Protein AF-A0A0F7KPY9-F1 (afdb_monomer_lite)

Foldseek 3Di:
DDDDDDDPPPDDDPPPPPPPPPPDPPDPPAAPEEAAQAADAANDGDHPPDDHPHDHHRYGYD

Secondary structure (DSSP, 8-state):
-----------------------SSS-SS--SEEESSSEEEBTEEE-TTSPP-S-B-SEEE-

pLDDT: mean 76.15, std 19.08, range [45.12, 97.44]

Structure (mmCIF, N/CA/C/O backbone):
data_AF-A0A0F7KPY9-F1
#
_entry.id   AF-A0A0F7KPY9-F1
#
loop_
_atom_site.group_PDB
_atom_site.id
_atom_site.type_symbol
_atom_site.label_atom_id
_atom_site.label_alt_id
_atom_site.label_comp_id
_atom_site.label_asym_id
_atom_site.label_entity_id
_atom_site.label_seq_id
_atom_site.pdbx_PDB_ins_code
_atom_site.Cartn_x
_atom_site.Cartn_y
_atom_site.Cartn_z
_atom_site.occupancy
_atom_site.B_iso_or_equiv
_atom_site.auth_seq_id
_atom_site.auth_comp_id
_atom_site.auth_asym_id
_atom_site.auth_atom_id
_atom_site.pdbx_PDB_model_num
AT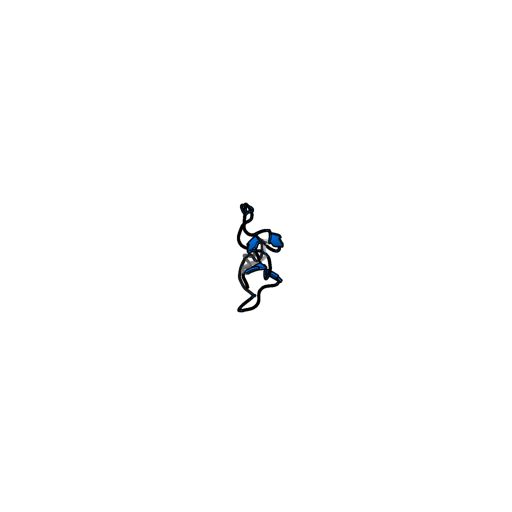OM 1 N N . MET A 1 1 ? 58.399 -37.885 -12.463 1.00 49.88 1 MET A N 1
ATOM 2 C CA . MET A 1 1 ? 58.953 -36.625 -11.922 1.00 49.88 1 MET A CA 1
ATOM 3 C C . MET A 1 1 ? 57.966 -35.504 -12.217 1.00 49.88 1 MET A C 1
ATOM 5 O O . MET A 1 1 ? 57.587 -35.394 -13.373 1.00 49.88 1 MET A O 1
ATOM 9 N N . LYS A 1 2 ? 57.624 -34.700 -11.193 1.00 45.12 2 LYS A N 1
ATOM 10 C CA . LYS A 1 2 ? 56.874 -33.420 -11.233 1.00 45.12 2 LYS A CA 1
ATOM 11 C C . LYS A 1 2 ? 55.340 -33.556 -11.361 1.00 45.12 2 LYS A C 1
ATOM 13 O O . LYS A 1 2 ? 54.821 -33.631 -12.460 1.00 45.12 2 LYS A O 1
ATOM 18 N N . THR A 1 3 ? 54.600 -33.871 -10.295 1.00 55.19 3 THR A N 1
ATOM 19 C CA . THR A 1 3 ? 54.000 -32.953 -9.289 1.00 55.19 3 THR A CA 1
ATOM 20 C C . THR A 1 3 ? 53.176 -31.787 -9.851 1.00 55.19 3 THR A C 1
ATOM 22 O O . THR A 1 3 ? 53.722 -30.726 -10.137 1.00 55.19 3 THR A O 1
ATOM 25 N N . THR A 1 4 ? 51.856 -31.959 -9.844 1.00 59.69 4 THR A N 1
ATOM 26 C CA . THR A 1 4 ? 50.831 -30.911 -9.687 1.00 59.69 4 THR A CA 1
ATOM 27 C C . THR A 1 4 ? 49.729 -31.548 -8.815 1.00 59.69 4 THR A C 1
ATOM 29 O O . THR A 1 4 ? 48.878 -32.270 -9.308 1.00 59.69 4 THR A O 1
ATOM 32 N N . LEU A 1 5 ? 49.793 -31.596 -7.479 1.00 56.00 5 LEU A N 1
ATOM 33 C CA . LEU A 1 5 ? 49.688 -30.485 -6.526 1.00 56.00 5 LEU A CA 1
ATOM 34 C C . LEU A 1 5 ? 48.905 -29.294 -7.087 1.00 56.00 5 LEU A C 1
ATOM 36 O O . LEU A 1 5 ? 49.504 -28.351 -7.585 1.00 56.00 5 LEU A O 1
ATOM 40 N N . ALA A 1 6 ? 47.575 -29.351 -7.002 1.00 55.38 6 ALA A N 1
ATOM 41 C CA . ALA A 1 6 ? 46.808 -28.384 -6.212 1.00 55.38 6 ALA A CA 1
ATOM 42 C C . ALA A 1 6 ? 45.293 -28.623 -6.337 1.00 55.38 6 ALA A C 1
ATOM 44 O O . ALA A 1 6 ? 44.721 -28.581 -7.419 1.00 55.38 6 ALA A O 1
ATOM 45 N N . ALA A 1 7 ? 44.685 -28.781 -5.163 1.00 57.22 7 ALA A N 1
ATOM 46 C CA . ALA A 1 7 ? 43.332 -28.366 -4.819 1.00 57.22 7 ALA A CA 1
ATOM 47 C C . ALA A 1 7 ? 42.149 -29.102 -5.475 1.00 57.22 7 ALA A C 1
ATOM 49 O O . ALA A 1 7 ? 41.499 -28.635 -6.406 1.00 57.22 7 ALA A O 1
ATOM 50 N N . LEU A 1 8 ? 41.761 -30.190 -4.802 1.00 58.00 8 LEU A N 1
ATOM 51 C CA . LEU A 1 8 ? 40.365 -30.416 -4.429 1.00 58.00 8 LEU A CA 1
ATOM 52 C C . LEU A 1 8 ? 39.759 -29.105 -3.891 1.00 58.00 8 LEU A C 1
ATOM 54 O O . LEU A 1 8 ? 39.904 -28.797 -2.711 1.00 58.00 8 LEU A O 1
ATOM 58 N N . VAL A 1 9 ? 39.077 -28.337 -4.738 1.00 56.28 9 VAL A N 1
ATOM 59 C CA . VAL A 1 9 ? 38.102 -27.335 -4.284 1.00 56.28 9 VAL A CA 1
ATOM 60 C C . VAL A 1 9 ? 36.718 -27.974 -4.379 1.00 56.28 9 VAL A C 1
ATOM 62 O O . VAL A 1 9 ? 35.874 -27.586 -5.178 1.00 56.28 9 VAL A O 1
ATOM 65 N N . LEU A 1 10 ? 36.496 -29.012 -3.565 1.00 59.53 10 LEU A N 1
ATOM 66 C CA . LEU A 1 10 ? 35.148 -29.353 -3.116 1.00 59.53 10 LEU A CA 1
ATOM 67 C C . LEU A 1 10 ? 34.797 -28.372 -1.996 1.00 59.53 10 LEU A C 1
ATOM 69 O O . LEU A 1 10 ? 35.041 -28.641 -0.824 1.00 59.53 10 LEU A O 1
ATOM 73 N N . ALA A 1 11 ? 34.233 -27.227 -2.358 1.00 57.72 11 ALA A N 1
ATOM 74 C CA . ALA A 1 11 ? 33.430 -26.438 -1.437 1.00 57.72 11 ALA A CA 1
ATOM 75 C C . ALA A 1 11 ? 32.393 -25.667 -2.247 1.00 57.72 11 ALA A C 1
ATOM 77 O O . ALA A 1 11 ? 32.668 -24.639 -2.862 1.00 57.72 11 ALA A O 1
ATOM 78 N N . ALA A 1 12 ? 31.196 -26.237 -2.277 1.00 64.19 12 ALA A N 1
ATOM 79 C CA . ALA A 1 12 ? 29.995 -25.603 -2.765 1.00 64.19 12 ALA A CA 1
ATOM 80 C C . ALA A 1 12 ? 29.725 -24.308 -1.990 1.00 64.19 12 ALA A C 1
ATOM 82 O O . ALA A 1 12 ? 29.490 -24.359 -0.788 1.00 64.19 12 ALA A O 1
ATOM 83 N N . THR A 1 13 ? 29.657 -23.178 -2.686 1.00 58.22 13 THR A N 1
ATOM 84 C CA . THR A 1 13 ? 28.808 -22.050 -2.286 1.00 58.22 13 THR A CA 1
ATOM 85 C C . THR A 1 13 ? 28.256 -21.383 -3.538 1.00 58.22 13 THR A C 1
ATOM 87 O O . THR A 1 13 ? 28.662 -20.315 -3.984 1.00 58.22 13 THR A O 1
ATOM 90 N N . SER A 1 14 ? 27.268 -22.052 -4.121 1.00 62.59 14 SER A N 1
ATOM 91 C CA . SER A 1 14 ? 26.211 -21.398 -4.878 1.00 62.59 14 SER A CA 1
ATOM 92 C C . SER A 1 14 ? 25.569 -20.310 -4.012 1.00 62.59 14 SER A C 1
ATOM 94 O O . SER A 1 14 ? 24.677 -20.592 -3.217 1.00 62.59 14 SER A O 1
ATOM 96 N N . ILE A 1 15 ? 26.014 -19.066 -4.163 1.00 61.47 15 ILE A N 1
ATOM 97 C CA . ILE A 1 15 ? 25.198 -17.896 -3.844 1.00 61.47 15 ILE A CA 1
ATOM 98 C C . ILE A 1 15 ? 25.187 -17.038 -5.101 1.00 61.47 15 ILE A C 1
ATOM 100 O O . ILE A 1 15 ? 25.881 -16.034 -5.235 1.00 61.47 15 ILE A O 1
ATOM 104 N N . THR A 1 16 ? 24.392 -17.495 -6.065 1.00 57.53 16 THR A N 1
ATOM 105 C CA . THR A 1 16 ? 23.731 -16.618 -7.023 1.00 57.53 16 THR A CA 1
ATOM 106 C C . THR A 1 16 ? 23.125 -15.465 -6.233 1.00 57.53 16 THR A C 1
ATOM 108 O O . THR A 1 16 ? 22.105 -15.635 -5.565 1.00 57.53 16 THR A O 1
ATOM 111 N N . GLY A 1 17 ? 23.785 -14.310 -6.269 1.00 54.91 17 GLY A N 1
ATOM 112 C CA . GLY A 1 17 ? 23.277 -13.042 -5.770 1.00 54.91 17 GLY A CA 1
ATOM 113 C C . GLY A 1 17 ? 22.105 -12.575 -6.623 1.00 54.91 17 GLY A C 1
ATOM 114 O O . GLY A 1 17 ? 22.186 -11.562 -7.305 1.00 54.91 17 GLY A O 1
ATOM 115 N N . ALA A 1 18 ? 21.000 -13.314 -6.581 1.00 52.03 18 ALA A N 1
ATOM 116 C CA . ALA A 1 18 ? 19.699 -12.730 -6.788 1.00 52.03 18 ALA A CA 1
ATOM 117 C C . ALA A 1 18 ? 19.420 -11.901 -5.533 1.00 52.03 18 ALA A C 1
ATOM 119 O O . ALA A 1 18 ? 18.810 -12.375 -4.576 1.00 52.03 18 ALA A O 1
ATOM 120 N N . ALA A 1 19 ? 19.836 -10.635 -5.552 1.00 53.09 19 ALA A N 1
ATOM 121 C CA . ALA A 1 19 ? 19.044 -9.597 -4.913 1.00 53.09 19 ALA A CA 1
ATOM 122 C C . ALA A 1 19 ? 17.694 -9.549 -5.648 1.00 53.09 19 ALA A C 1
ATOM 124 O O . ALA A 1 19 ? 17.384 -8.615 -6.382 1.00 53.09 19 ALA A O 1
ATOM 125 N N . ALA A 1 20 ? 1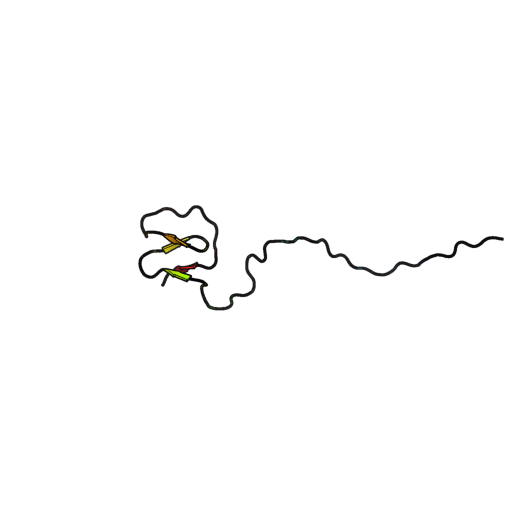6.891 -10.604 -5.487 1.00 55.09 20 ALA A N 1
ATOM 126 C CA . ALA A 1 20 ? 15.463 -10.445 -5.556 1.00 55.09 20 ALA A CA 1
ATOM 127 C C . ALA A 1 20 ? 15.151 -9.323 -4.557 1.00 55.09 20 ALA A C 1
ATOM 129 O O . ALA A 1 20 ? 15.711 -9.332 -3.450 1.00 55.09 20 ALA A O 1
ATOM 130 N N . PRO A 1 21 ? 14.304 -8.342 -4.908 1.00 57.31 21 PRO A N 1
ATOM 131 C CA . PRO A 1 21 ? 13.742 -7.51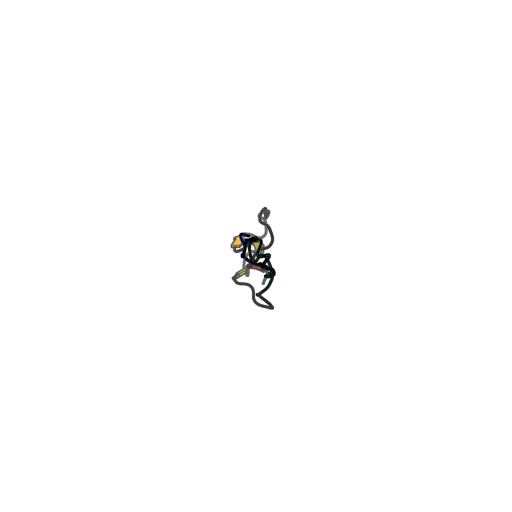4 -3.862 1.00 57.31 21 PRO A CA 1
ATOM 132 C C . PRO A 1 21 ? 13.163 -8.501 -2.848 1.00 57.31 21 PRO A C 1
ATOM 134 O O . PRO A 1 21 ? 12.582 -9.514 -3.245 1.00 57.31 21 PRO A O 1
ATOM 137 N N . LEU A 1 22 ? 13.365 -8.251 -1.557 1.00 54.06 22 LEU A N 1
ATOM 138 C CA . LEU A 1 22 ? 12.708 -8.971 -0.467 1.00 54.06 22 LEU A CA 1
ATOM 139 C C . LEU A 1 22 ? 11.197 -8.676 -0.532 1.00 54.06 22 LEU A C 1
ATOM 141 O O . LEU A 1 22 ? 10.606 -8.093 0.371 1.00 54.06 22 LEU A O 1
ATOM 145 N N . CYS A 1 23 ? 10.567 -8.992 -1.657 1.00 52.50 23 CYS A N 1
ATOM 146 C CA . CYS A 1 23 ? 9.163 -8.823 -1.912 1.00 52.50 23 CYS A CA 1
ATOM 147 C C . CYS A 1 23 ? 8.491 -10.031 -1.276 1.00 52.50 23 CYS A C 1
ATOM 149 O O . CYS A 1 23 ? 8.233 -11.038 -1.927 1.00 52.50 23 CYS A O 1
ATOM 151 N N . GLY A 1 24 ? 8.263 -9.932 0.033 1.00 61.47 24 GLY A N 1
ATOM 152 C CA . GLY A 1 24 ? 7.113 -10.611 0.612 1.00 61.47 24 GLY A CA 1
ATOM 153 C C . GLY A 1 24 ? 7.312 -11.493 1.834 1.00 61.47 24 GLY A C 1
ATOM 154 O O . GLY A 1 24 ? 6.351 -12.167 2.182 1.00 61.47 24 GLY A O 1
ATOM 155 N N . THR A 1 25 ? 8.450 -11.505 2.536 1.00 58.84 25 THR A N 1
ATOM 156 C CA . THR A 1 25 ? 8.547 -12.322 3.766 1.00 58.84 25 THR A CA 1
ATOM 157 C C . THR A 1 25 ? 9.305 -11.640 4.903 1.00 58.84 25 THR A C 1
ATOM 159 O O . THR A 1 25 ? 10.413 -12.042 5.235 1.00 58.84 25 THR A O 1
ATOM 162 N N . ALA A 1 26 ? 8.690 -10.613 5.500 1.00 52.16 26 ALA A N 1
ATOM 163 C CA . ALA A 1 26 ? 8.688 -10.372 6.954 1.00 52.16 26 ALA A CA 1
ATOM 164 C C . ALA A 1 26 ? 7.845 -9.129 7.300 1.00 52.16 26 ALA A C 1
ATOM 166 O O . ALA A 1 26 ? 8.333 -8.157 7.863 1.00 52.16 26 ALA A O 1
ATOM 167 N N . TYR A 1 27 ? 6.551 -9.155 6.989 1.00 52.66 27 TYR A N 1
ATOM 168 C CA . TYR A 1 27 ? 5.612 -8.465 7.868 1.00 52.66 27 TYR A CA 1
ATOM 169 C C . TYR A 1 27 ? 4.423 -9.379 8.101 1.00 52.66 27 TYR A C 1
ATOM 171 O O . TYR A 1 27 ? 3.334 -9.199 7.564 1.00 52.66 27 TYR A O 1
ATOM 179 N N . ALA A 1 28 ? 4.650 -10.413 8.904 1.00 53.75 28 ALA A N 1
ATOM 180 C CA . ALA A 1 28 ? 3.539 -11.082 9.545 1.00 53.75 28 ALA A CA 1
ATOM 181 C C . ALA A 1 28 ? 2.877 -10.060 10.494 1.00 53.75 28 ALA A C 1
ATOM 183 O O . ALA A 1 28 ? 3.307 -9.889 11.630 1.00 53.75 28 ALA A O 1
ATOM 184 N N . ASN A 1 29 ? 1.847 -9.377 9.977 1.00 57.72 29 ASN A N 1
ATOM 185 C CA . ASN A 1 29 ? 0.717 -8.752 10.685 1.00 57.72 29 ASN A CA 1
ATOM 186 C C . ASN A 1 29 ? 0.656 -7.239 10.948 1.00 57.72 29 ASN A C 1
ATOM 188 O O . ASN A 1 29 ? -0.289 -6.812 11.607 1.00 57.72 29 ASN A O 1
ATOM 192 N N . ALA A 1 30 ? 1.517 -6.387 10.398 1.00 80.19 30 ALA A N 1
ATOM 193 C CA . ALA A 1 30 ? 1.208 -4.957 10.388 1.00 80.19 30 ALA A CA 1
ATOM 194 C C . ALA A 1 30 ? 1.621 -4.258 9.099 1.00 80.19 30 ALA A C 1
ATOM 196 O O . ALA A 1 30 ? 2.698 -4.392 8.532 1.00 80.19 30 ALA A O 1
ATOM 197 N N . CYS A 1 31 ? 0.682 -3.481 8.611 1.00 90.50 31 CYS A N 1
ATOM 198 C CA . CYS A 1 31 ? 0.871 -2.656 7.448 1.00 90.50 31 CYS A CA 1
ATOM 199 C C . CYS A 1 31 ? 1.828 -1.528 7.826 1.00 90.50 31 CYS A C 1
ATOM 201 O O . CYS A 1 31 ? 1.661 -0.900 8.873 1.00 90.50 31 CYS A O 1
ATOM 203 N N . CYS A 1 32 ? 2.797 -1.213 6.967 1.00 91.69 32 CYS A N 1
ATOM 204 C CA . CYS A 1 32 ? 3.684 -0.065 7.192 1.00 91.69 32 CYS A CA 1
ATOM 205 C C . CYS A 1 32 ? 2.891 1.256 7.240 1.00 91.69 32 CYS A C 1
ATOM 207 O O . CYS A 1 32 ? 3.347 2.265 7.779 1.00 91.69 32 CYS A O 1
ATOM 209 N N . LYS A 1 33 ? 1.690 1.255 6.644 1.00 90.25 33 LYS A N 1
ATOM 210 C CA . LYS A 1 33 ? 0.761 2.377 6.578 1.00 90.25 33 LYS A CA 1
ATOM 211 C C . LYS A 1 33 ? -0.672 1.859 6.467 1.00 90.25 33 LYS A C 1
ATOM 213 O O . LYS A 1 33 ? -0.947 1.002 5.635 1.00 90.25 33 LYS A O 1
ATOM 218 N N . ILE A 1 34 ? -1.582 2.422 7.262 1.00 93.88 34 ILE A N 1
ATOM 219 C CA . ILE A 1 34 ? -3.020 2.123 7.188 1.00 93.88 34 ILE A CA 1
ATOM 220 C C . ILE A 1 34 ? -3.771 3.306 6.566 1.00 93.88 34 ILE A C 1
ATOM 222 O O . ILE A 1 34 ? -3.692 4.445 7.037 1.00 93.88 34 ILE A O 1
ATOM 226 N N . CYS A 1 35 ? -4.523 3.032 5.506 1.00 95.62 35 CYS A N 1
ATOM 227 C CA . CYS A 1 35 ? -5.245 4.006 4.705 1.00 95.62 35 CYS A CA 1
ATOM 228 C C . CYS A 1 35 ? -6.690 4.171 5.197 1.00 95.62 35 CYS A C 1
ATOM 230 O O . CYS A 1 35 ? -7.611 3.564 4.671 1.00 95.62 35 CYS A O 1
ATOM 232 N N . LYS A 1 36 ? -6.913 5.054 6.182 1.00 94.25 36 LYS A N 1
ATOM 233 C CA . LYS A 1 36 ? -8.258 5.286 6.758 1.00 94.25 36 LYS A CA 1
ATOM 234 C C . LYS A 1 36 ? -9.221 6.059 5.845 1.00 94.25 36 LYS A C 1
ATOM 236 O O . LYS A 1 36 ? -10.405 5.751 5.773 1.00 94.25 36 LYS A O 1
ATOM 241 N N . LYS A 1 37 ? -8.723 7.103 5.170 1.00 93.81 37 LYS A N 1
ATOM 242 C CA . LYS A 1 37 ? -9.537 7.978 4.295 1.00 93.81 37 LYS A CA 1
ATOM 243 C C . LYS A 1 37 ? -9.626 7.470 2.853 1.00 93.81 37 LYS A C 1
ATOM 245 O O . LYS A 1 37 ? -10.574 7.785 2.143 1.00 93.81 37 LYS A O 1
ATOM 250 N N . GLY A 1 38 ? -8.597 6.750 2.417 1.00 95.25 38 GLY A N 1
ATOM 251 C CA . GLY A 1 38 ? -8.391 6.335 1.034 1.00 95.25 38 GLY A CA 1
ATOM 252 C C . GLY A 1 38 ? -8.355 4.820 0.892 1.00 95.25 38 GLY A C 1
ATOM 253 O O . GLY A 1 38 ? -9.005 4.120 1.665 1.00 95.25 38 GLY A O 1
ATOM 254 N N . LYS A 1 39 ? -7.583 4.347 -0.088 1.00 95.81 39 LYS A N 1
ATOM 255 C CA . LYS A 1 39 ? -7.212 2.941 -0.242 1.00 95.81 39 LYS A CA 1
ATOM 256 C C . LYS A 1 39 ? -5.713 2.743 -0.469 1.00 95.81 39 LYS A C 1
ATOM 258 O O . LYS A 1 39 ? -5.030 3.674 -0.910 1.00 95.81 39 LYS A O 1
ATOM 263 N N . ALA A 1 40 ? -5.217 1.547 -0.195 1.00 96.62 40 ALA A N 1
ATOM 264 C CA . ALA A 1 40 ? -3.838 1.145 -0.404 1.00 96.62 40 ALA A CA 1
ATOM 265 C C . ALA A 1 40 ? -3.493 0.986 -1.892 1.00 96.62 40 ALA A C 1
ATOM 267 O O . ALA A 1 40 ? -4.273 0.478 -2.697 1.00 96.62 40 ALA A O 1
ATOM 268 N N . CYS A 1 41 ? -2.294 1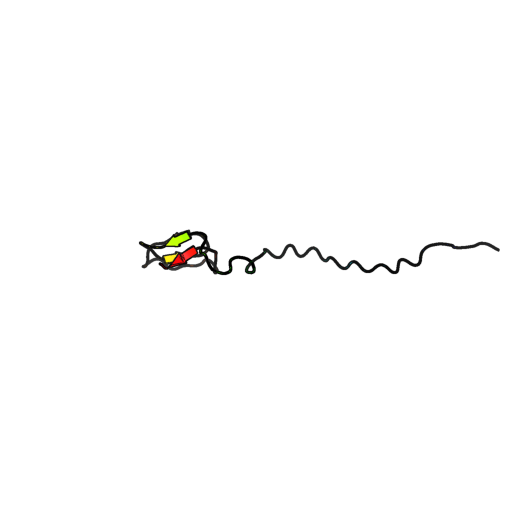.432 -2.258 1.00 96.56 41 CYS A N 1
ATOM 269 C CA . CYS A 1 41 ? -1.706 1.244 -3.579 1.00 96.56 41 CYS A CA 1
ATOM 270 C C . CYS A 1 41 ? -0.175 1.243 -3.461 1.00 96.56 41 CYS A C 1
ATOM 272 O O . CYS A 1 41 ? 0.442 2.300 -3.263 1.00 96.56 41 CYS A O 1
ATOM 274 N N . GLY A 1 42 ? 0.445 0.063 -3.554 1.00 94.56 42 GLY A N 1
ATOM 275 C CA . GLY A 1 42 ? 1.854 -0.129 -3.201 1.00 94.56 42 GLY A CA 1
ATOM 276 C C . GLY A 1 42 ? 2.106 0.233 -1.734 1.00 94.56 42 GLY A C 1
ATOM 277 O O . GLY A 1 42 ? 1.447 -0.285 -0.837 1.00 94.56 42 GLY A O 1
ATOM 278 N N . ASP A 1 43 ? 3.010 1.182 -1.501 1.00 95.12 43 ASP A N 1
ATOM 279 C CA . ASP A 1 43 ? 3.375 1.666 -0.157 1.00 95.12 43 ASP A CA 1
ATOM 280 C C . ASP A 1 43 ? 2.676 2.992 0.214 1.00 95.12 43 ASP A C 1
ATOM 282 O O . ASP A 1 43 ? 3.019 3.670 1.185 1.00 95.12 43 ASP A O 1
ATOM 286 N N . THR A 1 44 ? 1.688 3.401 -0.589 1.00 94.62 44 THR A N 1
ATOM 287 C CA . THR A 1 44 ? 1.013 4.704 -0.493 1.00 94.62 44 THR A CA 1
ATOM 288 C C . THR A 1 44 ? -0.501 4.569 -0.349 1.00 94.62 44 THR A C 1
ATOM 290 O O . THR A 1 44 ? -1.085 3.575 -0.770 1.00 94.62 44 THR A O 1
ATOM 293 N N . CYS A 1 45 ? -1.142 5.602 0.209 1.00 96.94 45 CYS A N 1
ATOM 294 C CA . CYS A 1 45 ? -2.599 5.730 0.231 1.00 96.94 45 CYS A CA 1
ATOM 295 C C . CYS A 1 45 ? -3.059 6.682 -0.872 1.00 96.94 45 CYS A C 1
ATOM 297 O O . CYS A 1 45 ? -2.542 7.795 -0.979 1.00 96.94 45 CYS A O 1
ATOM 299 N N . ILE A 1 46 ? -4.053 6.271 -1.651 1.00 97.19 46 ILE A N 1
ATOM 300 C CA . ILE A 1 46 ? -4.667 7.072 -2.717 1.00 97.19 46 ILE A CA 1
ATOM 301 C C . ILE A 1 46 ? -6.166 7.254 -2.457 1.00 97.19 46 ILE A C 1
ATOM 303 O O . ILE A 1 46 ? -6.741 6.566 -1.615 1.00 97.19 46 ILE A O 1
ATOM 307 N N . ALA A 1 47 ? -6.826 8.168 -3.169 1.00 97.44 47 ALA A N 1
ATOM 308 C CA . ALA A 1 47 ? -8.280 8.321 -3.075 1.00 97.44 47 ALA A CA 1
ATOM 309 C C . ALA A 1 47 ? -9.020 7.052 -3.561 1.00 97.44 47 ALA A C 1
ATOM 311 O O . ALA A 1 47 ? -8.491 6.275 -4.365 1.00 97.44 47 ALA A O 1
ATOM 312 N N . ARG A 1 48 ? -10.231 6.791 -3.043 1.00 95.62 48 ARG A N 1
ATOM 313 C CA . ARG A 1 48 ? -10.967 5.534 -3.305 1.00 95.62 48 ARG A CA 1
ATOM 314 C C . ARG A 1 48 ? -11.414 5.369 -4.757 1.00 95.62 48 ARG A C 1
ATOM 316 O O . ARG A 1 48 ? -11.475 4.241 -5.229 1.00 95.62 48 ARG A O 1
ATOM 323 N N . ASP A 1 49 ? -11.594 6.462 -5.475 1.00 96.19 49 ASP A N 1
ATOM 324 C CA . ASP A 1 49 ? -11.959 6.545 -6.892 1.00 96.19 49 ASP A CA 1
ATOM 325 C C . ASP A 1 49 ? -10.769 6.390 -7.863 1.00 96.19 49 ASP A C 1
ATOM 327 O O . ASP A 1 49 ? -10.949 6.051 -9.028 1.00 96.19 49 ASP A O 1
ATOM 331 N N . ARG A 1 50 ? -9.530 6.598 -7.404 1.00 97.19 50 ARG A N 1
ATOM 332 C CA . ARG A 1 50 ? -8.325 6.541 -8.258 1.00 97.19 50 ARG A CA 1
ATOM 333 C C . ARG A 1 50 ? -7.941 5.110 -8.640 1.00 97.19 50 ARG A C 1
ATOM 335 O O . ARG A 1 50 ? -7.791 4.275 -7.757 1.00 97.19 50 ARG A O 1
ATOM 342 N N . ASN A 1 51 ? -7.657 4.809 -9.902 1.00 96.50 51 ASN A N 1
ATOM 343 C CA . ASN A 1 51 ? -7.155 3.473 -10.243 1.00 96.50 51 ASN A CA 1
ATOM 344 C C . ASN A 1 51 ? -5.707 3.261 -9.747 1.00 96.50 51 ASN A C 1
ATOM 346 O O . ASN A 1 51 ? -4.873 4.159 -9.876 1.00 96.50 51 ASN A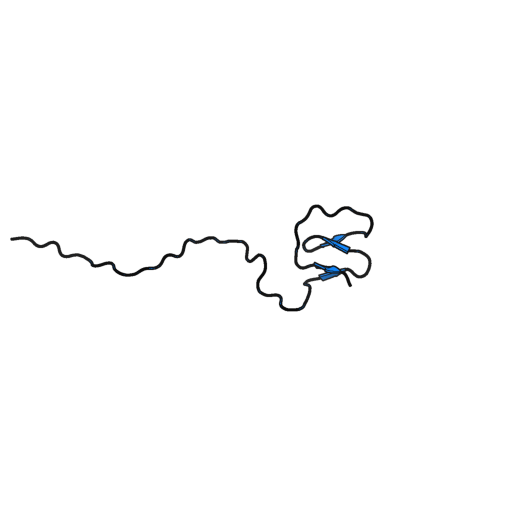 O 1
ATOM 350 N N . CYS A 1 52 ? -5.401 2.086 -9.187 1.00 96.50 52 CYS A N 1
ATOM 351 C CA . CYS A 1 52 ? -4.041 1.737 -8.770 1.00 96.50 52 CYS A CA 1
ATOM 352 C C . CYS A 1 52 ? -3.332 0.957 -9.879 1.00 96.50 52 CYS A C 1
ATOM 354 O O . CYS A 1 52 ? -3.828 -0.070 -10.331 1.00 96.50 52 CYS A O 1
ATOM 356 N N . THR A 1 53 ? -2.155 1.426 -10.288 1.00 96.19 53 THR A N 1
ATOM 357 C CA . THR A 1 53 ? -1.290 0.744 -11.267 1.00 96.19 53 THR A CA 1
ATOM 358 C C . THR A 1 53 ? -0.050 0.118 -10.628 1.00 96.19 53 THR A C 1
ATOM 360 O O . THR A 1 53 ? 0.743 -0.522 -11.313 1.00 96.19 53 THR A O 1
ATOM 363 N N . LYS A 1 54 ? 0.140 0.308 -9.315 1.00 93.19 54 LYS A N 1
ATOM 364 C CA . LYS A 1 54 ? 1.245 -0.288 -8.559 1.00 93.19 54 LYS A CA 1
ATOM 365 C C . LYS A 1 54 ? 0.896 -1.719 -8.151 1.00 93.19 54 LYS A C 1
ATOM 367 O O . LYS A 1 54 ? -0.261 -2.025 -7.872 1.00 93.19 54 LYS A O 1
ATOM 372 N N . GLY A 1 55 ? 1.919 -2.566 -8.054 1.00 89.19 55 GLY A N 1
ATOM 373 C CA . GLY A 1 55 ? 1.795 -3.874 -7.414 1.00 89.19 55 GLY A CA 1
ATOM 374 C C . GLY A 1 55 ? 1.459 -3.766 -5.922 1.00 89.19 55 GLY A C 1
ATOM 375 O O . GLY A 1 55 ? 1.423 -2.672 -5.347 1.00 89.19 55 GLY A O 1
ATOM 376 N N . LYS A 1 56 ? 1.223 -4.917 -5.282 1.00 89.25 56 LYS A N 1
ATOM 377 C 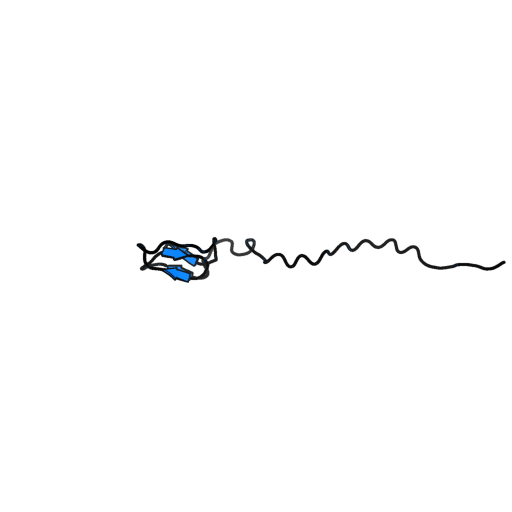CA . LYS A 1 56 ? 1.055 -4.986 -3.823 1.00 89.25 56 LYS A CA 1
ATOM 378 C C . LYS A 1 56 ? 2.305 -4.423 -3.140 1.00 89.25 56 LYS A C 1
ATOM 380 O O . LYS A 1 56 ? 3.418 -4.775 -3.516 1.00 89.25 56 LYS A O 1
ATOM 385 N N . GLY A 1 57 ? 2.099 -3.567 -2.148 1.00 90.81 57 GLY A N 1
ATOM 386 C CA . GLY A 1 57 ? 3.152 -3.061 -1.273 1.00 90.81 57 GLY A CA 1
ATOM 387 C C . GLY A 1 57 ? 2.718 -3.169 0.182 1.00 90.81 57 GLY A C 1
ATOM 388 O O . GLY A 1 57 ? 1.815 -3.941 0.505 1.00 90.81 57 GLY A O 1
ATOM 389 N N . CYS A 1 58 ? 3.362 -2.413 1.063 1.00 93.38 58 CYS A N 1
ATOM 390 C CA . CYS A 1 58 ? 3.173 -2.545 2.505 1.00 93.38 58 CYS A CA 1
ATOM 391 C C . CYS A 1 58 ? 2.003 -1.726 3.078 1.00 93.38 58 CYS A C 1
ATOM 393 O O . CYS A 1 58 ? 1.708 -1.843 4.272 1.00 93.38 58 CYS A O 1
ATOM 395 N N . ALA A 1 59 ? 1.351 -0.876 2.275 1.00 94.44 59 ALA A N 1
ATOM 396 C CA . ALA A 1 59 ? 0.166 -0.147 2.716 1.00 94.44 59 ALA A CA 1
ATOM 397 C C . ALA A 1 59 ? -1.069 -1.059 2.711 1.00 94.44 59 ALA A C 1
ATOM 399 O O . ALA A 1 59 ? -1.227 -1.892 1.821 1.00 94.44 59 ALA A O 1
ATOM 400 N N . CYS A 1 60 ? -1.972 -0.849 3.665 1.00 93.75 60 CYS A N 1
ATOM 401 C CA . CYS A 1 60 ? -3.239 -1.570 3.747 1.00 93.75 60 CYS A CA 1
ATOM 402 C C . CYS A 1 60 ? -4.421 -0.630 3.899 1.00 93.75 60 CYS A C 1
ATOM 404 O O . CYS A 1 60 ? -4.297 0.489 4.404 1.00 93.75 60 CYS A O 1
ATOM 406 N N . ASP A 1 61 ? -5.576 -1.136 3.500 1.00 92.56 61 ASP A N 1
ATOM 407 C CA . ASP A 1 61 ? -6.861 -0.549 3.843 1.00 92.56 61 ASP A CA 1
ATOM 408 C C . ASP A 1 61 ? -7.140 -0.729 5.345 1.00 92.56 61 ASP A C 1
ATOM 410 O O . ASP A 1 61 ? -6.610 -1.649 5.972 1.00 92.56 61 ASP A O 1
ATOM 414 N N . ALA A 1 62 ? -7.889 0.216 5.924 1.00 86.50 62 ALA A N 1
ATOM 415 C CA . ALA A 1 62 ? -8.324 0.175 7.323 1.00 86.50 62 ALA A CA 1
ATOM 416 C C . ALA A 1 62 ? -9.569 -0.694 7.512 1.00 86.50 62 ALA A C 1
ATOM 418 O O . ALA A 1 62 ? -10.402 -0.714 6.576 1.00 86.50 62 ALA A O 1
#

Sequence (62 aa):
MKTTLAALVLAATSITGAAAPLCGTAYANACCKICKKGKACGDTCIARDRNCTKGKGCACDA

Organism: NCBI:txid1267766

Radius of gyration: 24.03 Å; chains: 1; bounding box: 71×45×23 Å